Protein AF-A0A1I6M319-F1 (afdb_monomer)

pLDDT: mean 83.86, std 6.18, range [51.81, 92.12]

Mean predicted aligned error: 5.92 Å

Nearest PDB structures (foldseek):
  7q0m-assembly1_A  TM=3.347E-01  e=3.647E+00  Yersinia enterocolitica subsp. palearctica YE-P4
  5xsj-assembly1_L  TM=3.350E-01  e=7.608E+00  Clostridium beijerinckii NCIMB 8052

Structure (mmCIF, N/CA/C/O backbone):
data_AF-A0A1I6M319-F1
#
_entry.id   AF-A0A1I6M319-F1
#
loop_
_atom_site.group_PDB
_atom_site.id
_atom_site.type_symbol
_atom_site.label_atom_id
_atom_site.label_alt_id
_atom_site.label_comp_id
_atom_site.label_asym_id
_atom_site.label_entity_id
_atom_site.label_seq_id
_atom_site.pdbx_PDB_ins_code
_atom_site.Cartn_x
_atom_site.Cartn_y
_atom_site.Cartn_z
_atom_site.occupancy
_atom_site.B_iso_or_equiv
_atom_site.auth_seq_id
_atom_site.auth_comp_id
_atom_site.auth_asym_id
_atom_site.auth_atom_id
_atom_site.pdbx_PDB_model_num
ATOM 1 N N . MET A 1 1 ? -21.271 5.449 6.665 1.00 66.56 1 MET A N 1
ATOM 2 C CA . MET A 1 1 ? -19.871 5.838 6.969 1.00 66.56 1 MET A CA 1
ATOM 3 C C . MET A 1 1 ? -19.546 7.188 6.340 1.00 66.56 1 MET A C 1
ATOM 5 O O . MET A 1 1 ? -20.094 7.492 5.290 1.00 66.56 1 MET A O 1
ATOM 9 N N . ARG A 1 2 ? -18.676 8.004 6.956 1.00 86.25 2 ARG A N 1
ATOM 10 C CA . ARG A 1 2 ? -18.239 9.297 6.384 1.00 86.25 2 ARG A CA 1
ATOM 11 C C . ARG A 1 2 ? -17.354 9.077 5.147 1.00 86.25 2 ARG A C 1
ATOM 13 O O . ARG A 1 2 ? -16.531 8.165 5.165 1.00 86.25 2 ARG A O 1
ATOM 20 N N . LEU A 1 3 ? -17.446 9.959 4.143 1.00 87.94 3 LEU A N 1
ATOM 21 C CA . LEU A 1 3 ? -16.664 9.892 2.892 1.00 87.94 3 LEU A CA 1
ATOM 22 C C . LEU A 1 3 ? -15.155 9.726 3.137 1.00 87.94 3 LEU A C 1
ATOM 24 O O . LEU A 1 3 ? -14.503 8.906 2.502 1.00 87.94 3 LEU A O 1
ATOM 28 N N . ARG A 1 4 ? -14.615 10.440 4.129 1.00 85.75 4 ARG A N 1
ATOM 29 C CA . ARG A 1 4 ? -13.211 10.318 4.547 1.00 85.75 4 ARG A CA 1
ATOM 30 C C . ARG A 1 4 ? -12.828 8.893 4.956 1.00 85.75 4 ARG A C 1
ATOM 32 O O . ARG A 1 4 ? -11.749 8.437 4.609 1.00 85.75 4 ARG A O 1
ATOM 39 N N . ASN A 1 5 ? -13.687 8.195 5.696 1.00 86.75 5 ASN A N 1
ATOM 40 C CA . ASN A 1 5 ? -13.391 6.838 6.160 1.00 86.75 5 ASN A CA 1
ATOM 41 C C . ASN A 1 5 ? -13.402 5.858 4.984 1.00 86.75 5 ASN A C 1
ATOM 43 O O . ASN A 1 5 ? -12.530 5.004 4.902 1.00 86.75 5 ASN A O 1
ATOM 47 N N . VAL A 1 6 ? -14.334 6.037 4.044 1.00 87.56 6 VAL A N 1
ATOM 48 C CA . VAL A 1 6 ? -14.368 5.258 2.798 1.00 87.56 6 VAL A CA 1
ATOM 49 C C . VAL A 1 6 ? -13.085 5.479 1.995 1.00 87.56 6 VAL A C 1
ATOM 51 O O . VAL A 1 6 ? -12.453 4.512 1.585 1.00 87.56 6 VAL A O 1
ATOM 54 N N . ALA A 1 7 ? -12.647 6.733 1.846 1.00 86.38 7 ALA A N 1
ATOM 55 C CA . ALA A 1 7 ? -11.402 7.056 1.153 1.00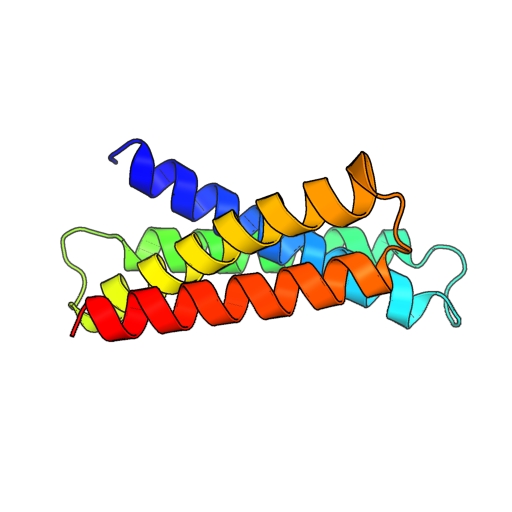 86.38 7 ALA A CA 1
ATOM 56 C C . ALA A 1 7 ? -10.175 6.401 1.812 1.00 86.38 7 ALA A C 1
ATOM 58 O O . ALA A 1 7 ? -9.326 5.866 1.109 1.00 86.38 7 ALA A O 1
ATOM 59 N N . LEU A 1 8 ? -10.097 6.382 3.148 1.00 85.12 8 LEU A N 1
ATOM 60 C CA . LEU A 1 8 ? -9.005 5.724 3.878 1.00 85.12 8 LEU A CA 1
ATOM 61 C C . LEU A 1 8 ? -9.008 4.200 3.688 1.00 85.12 8 LEU A C 1
ATOM 63 O O . LEU A 1 8 ? -7.951 3.607 3.476 1.00 85.12 8 LEU A O 1
ATOM 67 N N . VAL A 1 9 ? -10.185 3.569 3.735 1.00 89.06 9 VAL A N 1
ATOM 68 C CA . VAL A 1 9 ? -10.338 2.126 3.487 1.00 89.06 9 VAL A CA 1
ATOM 69 C C . VAL A 1 9 ? -9.867 1.779 2.076 1.00 89.06 9 VAL A C 1
ATOM 71 O O . VAL A 1 9 ? -9.014 0.914 1.911 1.00 89.06 9 VAL A O 1
ATOM 74 N N . VAL A 1 10 ? -10.348 2.503 1.065 1.00 89.19 10 VAL A N 1
ATOM 75 C CA . VAL A 1 10 ? -9.979 2.247 -0.335 1.00 89.19 10 VAL A CA 1
ATOM 76 C C . VAL A 1 10 ? -8.496 2.525 -0.583 1.00 89.19 10 VAL A C 1
ATOM 78 O O . VAL A 1 10 ? -7.819 1.708 -1.201 1.00 89.19 10 VAL A O 1
ATOM 81 N N . ALA A 1 11 ? -7.965 3.643 -0.080 1.00 87.12 11 ALA A N 1
ATOM 82 C CA . ALA A 1 11 ? -6.566 4.012 -0.287 1.00 87.12 11 ALA A CA 1
ATOM 83 C C . ALA A 1 11 ? -5.599 3.015 0.365 1.00 87.12 11 ALA A C 1
ATOM 85 O O . ALA A 1 11 ? -4.607 2.633 -0.249 1.00 87.12 11 AL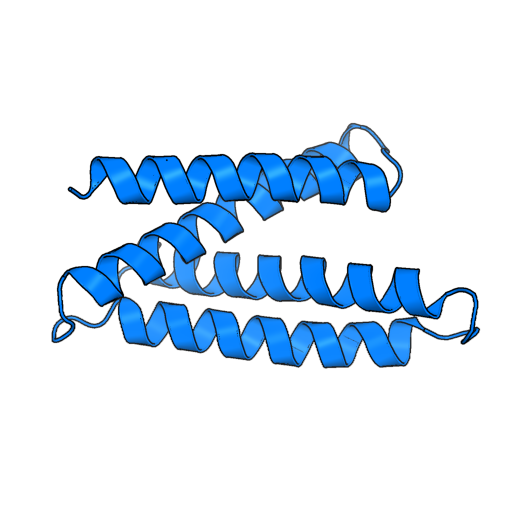A A O 1
ATOM 86 N N . SER A 1 12 ? -5.891 2.562 1.588 1.00 87.31 12 SER A N 1
ATOM 87 C CA . SER A 1 12 ? -5.073 1.549 2.270 1.00 87.31 12 SER A CA 1
ATOM 88 C C . SER A 1 12 ? -5.083 0.206 1.542 1.00 87.31 12 SER A C 1
ATOM 90 O O . SER A 1 12 ? -4.021 -0.379 1.331 1.00 87.31 12 SER A O 1
ATOM 92 N N . GLY A 1 13 ? -6.252 -0.248 1.087 1.00 89.06 13 GLY A N 1
ATOM 93 C CA . GLY A 1 13 ? -6.370 -1.463 0.289 1.00 89.06 13 GLY A CA 1
ATOM 94 C C . GLY A 1 13 ? -5.635 -1.390 -1.038 1.00 89.06 13 GLY A C 1
ATOM 95 O O . GLY A 1 13 ? -4.880 -2.296 -1.379 1.00 89.06 13 GLY A O 1
ATOM 96 N N . LEU A 1 14 ? -5.819 -0.299 -1.781 1.00 89.12 14 LEU A N 1
ATOM 97 C CA . LEU A 1 14 ? -5.175 -0.126 -3.078 1.00 89.12 14 LEU A CA 1
ATOM 98 C C . LEU A 1 14 ? -3.651 -0.006 -2.937 1.00 89.12 14 LEU A C 1
ATOM 100 O O . LEU A 1 14 ? -2.915 -0.590 -3.729 1.00 89.12 14 LEU A O 1
ATOM 104 N N . ALA A 1 15 ? -3.168 0.683 -1.902 1.00 87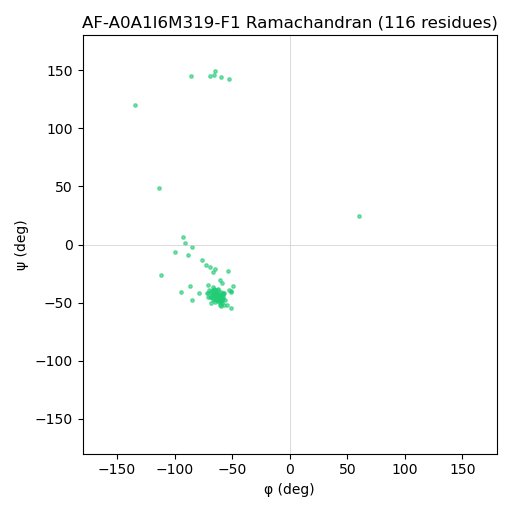.19 15 ALA A N 1
ATOM 105 C CA . ALA A 1 15 ? -1.743 0.733 -1.597 1.00 87.19 15 ALA A CA 1
ATOM 106 C C . ALA A 1 15 ? -1.172 -0.657 -1.301 1.00 87.19 15 ALA A C 1
ATOM 108 O O . ALA A 1 15 ? -0.141 -1.018 -1.859 1.00 87.19 15 ALA A O 1
ATOM 109 N N . ALA A 1 16 ? -1.856 -1.457 -0.479 1.00 88.50 16 ALA A N 1
ATOM 110 C CA . ALA A 1 16 ? -1.438 -2.823 -0.182 1.00 88.50 16 ALA A CA 1
ATOM 111 C C . ALA A 1 16 ? -1.474 -3.726 -1.425 1.00 88.50 16 ALA A C 1
ATOM 113 O O . ALA A 1 16 ? -0.536 -4.490 -1.644 1.00 88.50 16 ALA A O 1
ATOM 114 N N . PHE A 1 17 ? -2.503 -3.589 -2.268 1.00 91.69 17 PHE A N 1
ATOM 115 C CA . PHE A 1 17 ? -2.599 -4.290 -3.548 1.00 91.69 17 PHE A CA 1
ATOM 116 C C . PHE A 1 17 ? -1.395 -4.003 -4.441 1.00 91.69 17 PHE A C 1
ATOM 118 O O . PHE A 1 17 ? -0.740 -4.937 -4.901 1.00 91.69 17 PHE A O 1
ATOM 125 N N . LEU A 1 18 ? -1.074 -2.725 -4.655 1.00 89.06 18 LEU A N 1
ATOM 126 C CA . LEU A 1 18 ? 0.037 -2.335 -5.518 1.00 89.06 18 LEU A CA 1
ATOM 127 C C . LEU A 1 18 ? 1.384 -2.717 -4.910 1.00 89.06 18 LEU A C 1
ATOM 129 O O . LEU A 1 18 ? 2.223 -3.279 -5.606 1.00 89.06 18 LEU A O 1
ATOM 133 N N . ALA A 1 19 ? 1.586 -2.460 -3.618 1.00 85.12 19 ALA A N 1
ATOM 134 C CA . ALA A 1 19 ? 2.840 -2.776 -2.949 1.00 85.12 19 ALA A CA 1
ATOM 135 C C . ALA A 1 19 ? 3.141 -4.279 -3.007 1.00 85.12 19 ALA A C 1
ATOM 137 O O . ALA A 1 19 ? 4.210 -4.675 -3.468 1.00 85.12 19 ALA A O 1
ATOM 138 N N . VAL A 1 20 ? 2.187 -5.118 -2.593 1.00 89.00 20 VAL A N 1
ATOM 139 C CA . VAL A 1 20 ? 2.369 -6.575 -2.569 1.00 89.00 20 VAL A CA 1
ATOM 140 C C . VAL A 1 20 ? 2.382 -7.145 -3.979 1.00 89.00 20 VAL A C 1
ATOM 142 O O . VAL A 1 20 ? 3.259 -7.942 -4.298 1.00 89.00 20 VAL A O 1
ATOM 145 N N . GLY A 1 21 ? 1.457 -6.727 -4.844 1.00 88.62 21 GLY A N 1
ATOM 146 C CA . GLY A 1 21 ? 1.364 -7.269 -6.194 1.00 88.62 21 GLY A CA 1
ATOM 147 C C . GLY A 1 21 ? 2.611 -6.991 -7.025 1.00 88.62 21 GLY A C 1
ATOM 148 O O . GLY A 1 21 ? 3.130 -7.902 -7.672 1.00 88.62 21 GLY A O 1
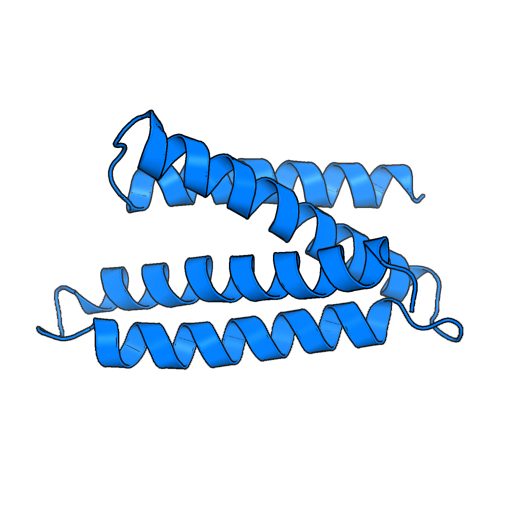ATOM 149 N N . VAL A 1 22 ? 3.152 -5.771 -6.951 1.00 88.50 22 VAL A N 1
ATOM 150 C CA . VAL A 1 22 ? 4.407 -5.432 -7.631 1.00 88.50 22 VAL A CA 1
ATOM 151 C C . VAL A 1 22 ? 5.591 -6.138 -6.981 1.00 88.50 22 VAL A C 1
ATOM 153 O O . VAL A 1 22 ? 6.388 -6.730 -7.701 1.00 88.50 22 VAL A O 1
ATOM 156 N N . ALA A 1 23 ? 5.697 -6.147 -5.648 1.00 86.31 23 ALA A N 1
ATOM 157 C CA . ALA A 1 23 ? 6.803 -6.819 -4.964 1.00 86.31 23 ALA A CA 1
ATOM 158 C C . ALA A 1 23 ? 6.873 -8.313 -5.312 1.00 86.31 23 ALA A C 1
ATOM 160 O O . ALA A 1 23 ? 7.942 -8.820 -5.636 1.00 86.31 23 ALA A O 1
ATOM 161 N N . VAL A 1 24 ? 5.732 -9.007 -5.305 1.00 86.38 24 VAL A N 1
ATOM 162 C CA . VAL A 1 24 ? 5.637 -10.420 -5.693 1.00 86.38 24 VAL A CA 1
ATOM 163 C C . VAL A 1 24 ? 5.969 -10.594 -7.178 1.00 86.38 24 VAL A C 1
ATOM 165 O O . VAL A 1 24 ? 6.746 -11.476 -7.528 1.00 86.38 24 VAL A O 1
ATOM 168 N N . THR A 1 25 ? 5.449 -9.734 -8.059 1.00 89.69 25 THR A N 1
ATOM 169 C CA . THR A 1 25 ? 5.746 -9.806 -9.502 1.00 89.69 25 THR A CA 1
ATOM 170 C C . THR A 1 25 ? 7.241 -9.658 -9.779 1.00 89.69 25 THR A C 1
ATOM 172 O O . THR A 1 25 ? 7.801 -10.458 -10.526 1.00 89.69 25 THR A O 1
ATOM 175 N N . GLU A 1 26 ? 7.894 -8.670 -9.169 1.00 87.25 26 GLU A N 1
ATOM 176 C CA . GLU A 1 26 ? 9.326 -8.407 -9.339 1.00 87.25 26 GLU A CA 1
ATOM 177 C C . GLU A 1 26 ? 10.186 -9.510 -8.712 1.00 87.25 26 GLU A C 1
ATOM 179 O O . GLU A 1 26 ? 11.157 -9.953 -9.321 1.00 87.25 26 GLU A O 1
ATOM 184 N N . LEU A 1 27 ? 9.801 -10.021 -7.538 1.00 87.88 27 LEU A N 1
ATOM 185 C CA . LEU A 1 27 ? 10.538 -11.084 -6.855 1.00 87.88 27 LEU A CA 1
ATOM 186 C C . LEU A 1 27 ? 10.495 -12.411 -7.622 1.00 87.88 27 LEU A C 1
ATOM 188 O O . LEU A 1 27 ? 11.485 -13.138 -7.639 1.00 87.88 27 LEU A O 1
ATOM 192 N N . LEU A 1 28 ? 9.366 -12.723 -8.265 1.00 89.88 28 LEU A N 1
ATOM 193 C CA . LEU A 1 28 ? 9.221 -13.933 -9.076 1.00 89.88 28 LEU A CA 1
ATOM 194 C C . LEU A 1 28 ? 9.637 -13.744 -10.537 1.00 89.88 28 LEU A C 1
ATOM 196 O O . LEU A 1 28 ? 9.753 -14.736 -11.250 1.00 89.88 28 LEU A O 1
ATOM 200 N N . ARG A 1 29 ? 9.909 -12.515 -10.986 1.00 88.38 29 ARG A N 1
ATOM 201 C CA . ARG A 1 29 ? 10.357 -12.209 -12.353 1.00 88.38 29 ARG A CA 1
ATOM 202 C C . ARG A 1 29 ? 11.553 -13.051 -12.840 1.00 88.38 29 ARG A C 1
ATOM 204 O O . ARG A 1 29 ? 11.519 -13.460 -13.996 1.00 88.38 29 ARG A O 1
ATOM 211 N N . PRO A 1 30 ? 12.588 -13.357 -12.025 1.00 88.38 30 PRO A N 1
ATOM 212 C CA . PRO A 1 30 ? 13.692 -14.217 -12.462 1.00 88.38 30 PRO A CA 1
ATOM 213 C C . PRO A 1 30 ? 13.351 -15.718 -12.497 1.00 88.38 30 PRO A C 1
ATOM 215 O O . PRO A 1 30 ? 14.126 -16.492 -13.050 1.00 88.38 30 PRO A O 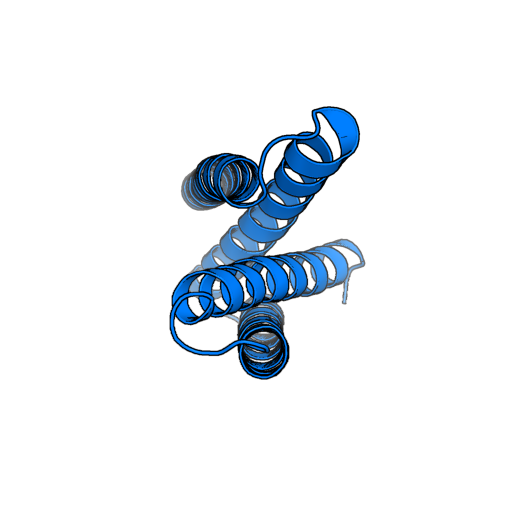1
ATOM 218 N N . SER A 1 31 ? 12.233 -16.147 -11.902 1.00 88.06 31 SER A N 1
ATOM 219 C CA . SER A 1 31 ? 11.859 -17.567 -11.777 1.00 88.06 31 SER A CA 1
ATOM 220 C C . SER A 1 31 ? 10.633 -17.958 -12.604 1.00 88.06 31 SER A C 1
ATOM 222 O O . SER A 1 31 ? 10.489 -19.125 -12.955 1.00 88.06 31 SER A O 1
ATOM 224 N N . ILE A 1 32 ? 9.740 -17.010 -12.899 1.00 86.62 32 ILE A N 1
ATOM 225 C CA . ILE A 1 32 ? 8.482 -17.232 -13.614 1.00 86.62 32 ILE A CA 1
ATOM 226 C C . ILE A 1 32 ? 8.325 -16.154 -14.685 1.00 86.62 32 ILE A C 1
ATOM 228 O O . ILE A 1 32 ? 8.205 -14.971 -14.374 1.00 86.62 32 ILE A O 1
ATOM 232 N N . GLU A 1 33 ? 8.238 -16.585 -15.942 1.00 81.56 33 GLU A N 1
ATOM 233 C CA . GLU A 1 33 ? 8.074 -15.711 -17.112 1.00 81.56 33 GLU A CA 1
ATOM 234 C C . GLU A 1 33 ? 6.802 -14.846 -17.029 1.00 81.56 33 GLU A C 1
ATOM 236 O O . GLU A 1 33 ? 6.798 -13.679 -17.413 1.00 81.56 33 GLU A O 1
ATOM 241 N N . PHE A 1 34 ? 5.744 -15.388 -16.416 1.00 88.75 34 PHE A N 1
ATOM 242 C CA . PHE A 1 34 ? 4.482 -14.694 -16.156 1.00 88.75 34 PHE A CA 1
ATOM 243 C C . PHE A 1 34 ? 4.224 -14.476 -14.659 1.00 88.75 34 PHE A C 1
ATOM 245 O O . PHE A 1 34 ? 3.137 -14.762 -14.149 1.00 88.75 34 PHE A O 1
ATOM 252 N N . SER A 1 35 ? 5.216 -13.956 -13.933 1.00 86.62 35 SER A N 1
ATOM 253 C CA . SER A 1 35 ? 5.111 -13.662 -12.494 1.00 86.62 35 SER A CA 1
ATOM 254 C C . SER A 1 35 ? 3.915 -12.768 -12.120 1.00 86.62 35 SER A C 1
ATOM 256 O O . SER A 1 35 ? 3.407 -12.846 -11.000 1.00 86.62 35 SER A O 1
ATOM 258 N N . LEU A 1 36 ? 3.397 -11.984 -13.069 1.00 88.75 36 LEU A N 1
ATOM 259 C CA . LEU A 1 36 ? 2.212 -11.139 -12.913 1.00 88.75 36 LEU A CA 1
ATOM 260 C C . LEU A 1 36 ? 0.933 -11.935 -12.576 1.00 88.75 36 LEU A C 1
ATOM 262 O O . LEU A 1 36 ? 0.090 -11.431 -11.833 1.00 88.75 36 LEU A O 1
ATOM 266 N N . PHE A 1 37 ? 0.803 -13.189 -13.034 1.00 90.56 37 PHE A N 1
ATOM 267 C CA . PHE A 1 37 ? -0.324 -14.058 -12.656 1.00 90.56 37 PHE A CA 1
ATOM 268 C C . PHE A 1 37 ? -0.286 -14.491 -11.190 1.00 90.56 37 PHE A C 1
ATOM 270 O O . PHE A 1 37 ? -1.317 -14.882 -10.655 1.00 90.56 37 PHE A O 1
ATOM 277 N N . VAL A 1 38 ? 0.872 -14.408 -10.533 1.00 89.56 38 VAL A N 1
ATOM 278 C CA . VAL A 1 38 ? 1.017 -14.673 -9.095 1.00 89.56 38 VAL A CA 1
ATOM 279 C C . VAL A 1 38 ? 0.924 -13.368 -8.306 1.00 89.56 38 VAL A C 1
ATOM 281 O O . VAL A 1 38 ? 0.257 -13.306 -7.273 1.00 89.56 38 VAL A O 1
ATOM 284 N N . GLY A 1 39 ? 1.538 -12.300 -8.823 1.00 88.31 39 GLY A N 1
ATOM 285 C CA . GLY A 1 39 ? 1.520 -10.982 -8.201 1.00 88.31 39 GLY A CA 1
ATOM 286 C C . GLY A 1 39 ? 0.124 -10.377 -8.096 1.00 88.31 39 GLY A C 1
ATOM 287 O O . GLY A 1 39 ? -0.245 -9.904 -7.023 1.00 88.31 39 GLY A O 1
ATOM 288 N N . LEU A 1 40 ? -0.689 -10.433 -9.155 1.00 88.31 40 LEU A N 1
ATOM 289 C CA . LEU A 1 40 ? -2.042 -9.867 -9.127 1.00 88.31 40 LEU A CA 1
ATOM 290 C C . LEU A 1 40 ? -2.934 -10.512 -8.045 1.00 88.31 40 LEU A C 1
ATOM 292 O O . LEU A 1 40 ? -3.451 -9.764 -7.212 1.00 88.31 40 LEU A O 1
ATOM 296 N N . PRO A 1 41 ? -3.092 -11.852 -7.967 1.00 85.88 41 PRO A N 1
ATOM 297 C CA . PRO A 1 41 ? -3.858 -12.478 -6.889 1.00 85.88 41 PRO A CA 1
ATOM 298 C C . PRO A 1 41 ? -3.309 -12.172 -5.494 1.00 85.88 41 PRO A C 1
ATOM 300 O O . PRO A 1 41 ? -4.088 -11.860 -4.593 1.00 85.88 41 PRO A O 1
ATOM 303 N N . ALA A 1 42 ? -1.983 -12.209 -5.308 1.00 90.56 42 ALA A N 1
ATOM 304 C CA . ALA A 1 42 ? -1.359 -11.894 -4.022 1.00 90.56 42 ALA A CA 1
ATOM 305 C C . ALA A 1 42 ? -1.656 -10.450 -3.585 1.00 90.56 42 ALA A C 1
ATOM 307 O O . ALA A 1 42 ? -2.028 -10.206 -2.435 1.00 90.56 42 ALA A O 1
ATOM 308 N N . GLY A 1 43 ? -1.569 -9.506 -4.525 1.00 88.69 43 GLY A N 1
ATOM 309 C CA . GLY A 1 43 ? -1.979 -8.124 -4.323 1.00 88.69 43 GLY A CA 1
ATOM 310 C C . GLY A 1 43 ? -3.450 -8.020 -3.923 1.00 88.69 43 GLY A C 1
ATOM 311 O O . GLY A 1 43 ? -3.768 -7.313 -2.970 1.00 88.69 43 GLY A O 1
ATOM 312 N N . VAL A 1 44 ? -4.366 -8.723 -4.605 1.00 90.75 44 VAL A N 1
ATOM 313 C CA . VAL A 1 44 ? -5.810 -8.654 -4.292 1.00 90.75 44 VAL A CA 1
ATOM 314 C C . VAL A 1 44 ? -6.069 -9.114 -2.864 1.00 90.75 44 VAL A C 1
ATOM 316 O O . VAL A 1 44 ? -6.743 -8.412 -2.110 1.00 90.75 44 VAL A O 1
ATOM 319 N N . VAL A 1 45 ? -5.494 -10.252 -2.467 1.00 90.31 45 VAL A N 1
ATOM 320 C CA . VAL A 1 45 ? -5.636 -10.780 -1.103 1.00 90.31 45 VAL A CA 1
ATOM 321 C C . VAL A 1 45 ? -5.124 -9.765 -0.080 1.00 90.31 45 VAL A C 1
ATOM 323 O O . VAL A 1 45 ? -5.838 -9.441 0.868 1.00 90.31 45 VAL A O 1
ATOM 326 N N . ALA A 1 46 ? -3.936 -9.197 -0.298 1.00 89.94 46 ALA A N 1
ATOM 327 C CA . ALA A 1 46 ? -3.384 -8.172 0.583 1.00 89.94 46 ALA A CA 1
ATOM 328 C C . ALA A 1 46 ? -4.277 -6.923 0.665 1.00 89.94 46 ALA A C 1
ATOM 330 O O . ALA A 1 46 ? -4.573 -6.441 1.759 1.00 89.94 46 ALA A O 1
ATOM 331 N N . GLY A 1 47 ? -4.753 -6.421 -0.476 1.00 89.25 47 GLY A N 1
ATOM 332 C CA . GLY A 1 47 ? -5.611 -5.242 -0.542 1.00 89.25 47 GLY A CA 1
ATOM 333 C C . GLY A 1 47 ? -6.949 -5.432 0.168 1.00 89.25 47 GLY A C 1
ATOM 334 O O . GLY A 1 47 ? -7.392 -4.540 0.896 1.00 89.25 47 GLY A O 1
ATOM 335 N N . VAL A 1 48 ? -7.570 -6.606 0.024 1.00 92.12 48 VAL A N 1
ATOM 336 C CA . VAL A 1 48 ? -8.820 -6.953 0.717 1.00 92.12 48 VAL A CA 1
ATOM 337 C C . VAL A 1 48 ? -8.596 -7.047 2.224 1.00 92.12 48 VAL A C 1
ATOM 339 O O . VAL A 1 48 ? -9.355 -6.445 2.983 1.00 92.12 48 VAL A O 1
ATOM 342 N N . LEU A 1 49 ? -7.543 -7.742 2.667 1.00 91.31 49 LEU A N 1
ATOM 343 C CA . LEU A 1 49 ? -7.233 -7.894 4.092 1.00 91.31 49 LEU A CA 1
ATOM 344 C C . LEU A 1 49 ? -6.963 -6.544 4.765 1.00 91.31 49 LEU A C 1
ATOM 346 O O . LEU A 1 49 ? -7.495 -6.274 5.842 1.00 91.31 49 LEU A O 1
ATOM 350 N N . VAL A 1 50 ? -6.188 -5.672 4.116 1.00 91.69 50 VAL A N 1
ATOM 351 C CA . VAL A 1 50 ? -5.893 -4.333 4.643 1.00 91.69 50 VAL A CA 1
ATOM 352 C C . VAL A 1 50 ? -7.147 -3.460 4.660 1.00 91.69 50 VAL A C 1
ATOM 354 O O . VAL A 1 50 ? -7.441 -2.854 5.690 1.00 91.69 50 VAL A O 1
ATOM 357 N N . SER A 1 51 ? -7.938 -3.454 3.581 1.00 87.50 51 SER A N 1
ATOM 358 C CA . SER A 1 51 ? -9.218 -2.727 3.531 1.00 87.50 51 SER A CA 1
ATOM 359 C C . SER A 1 51 ? -10.158 -3.159 4.653 1.00 87.50 51 SER A C 1
ATOM 361 O O . SER A 1 51 ? -10.712 -2.317 5.359 1.00 87.50 51 SER A O 1
ATOM 363 N N . ALA A 1 52 ? -10.319 -4.471 4.843 1.00 87.88 52 ALA A N 1
ATOM 364 C CA . ALA A 1 52 ? -11.162 -5.033 5.887 1.00 87.88 52 ALA A CA 1
ATOM 365 C C . ALA A 1 52 ? -10.654 -4.638 7.280 1.00 87.88 52 ALA A C 1
ATOM 367 O O . ALA A 1 52 ? -11.438 -4.183 8.111 1.00 87.88 52 ALA A O 1
ATOM 368 N N . GLY A 1 53 ? -9.343 -4.724 7.519 1.00 87.38 53 GLY A N 1
ATOM 369 C CA . GLY A 1 53 ? -8.730 -4.295 8.775 1.00 87.38 53 GLY A CA 1
ATOM 370 C C . GLY A 1 53 ? -8.981 -2.817 9.088 1.00 87.38 53 GLY A C 1
ATOM 371 O O . GLY A 1 53 ? -9.371 -2.480 10.206 1.00 87.38 53 GLY A O 1
ATOM 372 N N . VAL A 1 54 ? -8.825 -1.932 8.097 1.00 89.44 54 VAL A N 1
ATOM 373 C CA . VAL A 1 54 ? -9.079 -0.491 8.258 1.00 89.44 54 VAL A CA 1
ATOM 374 C C . VAL A 1 54 ? -10.564 -0.199 8.454 1.00 89.44 54 VAL A C 1
ATOM 376 O O . VAL A 1 54 ? -10.916 0.594 9.325 1.00 89.44 54 VAL A O 1
ATOM 379 N N . TYR A 1 55 ? -11.443 -0.859 7.698 1.00 88.88 55 TYR A N 1
ATOM 380 C CA . TYR A 1 55 ? -12.892 -0.721 7.841 1.00 88.88 55 TYR A CA 1
ATOM 381 C C . TYR A 1 55 ? -13.341 -1.095 9.255 1.00 88.88 55 TYR A C 1
ATOM 383 O O . TYR A 1 55 ? -14.020 -0.313 9.921 1.00 88.88 55 TYR A O 1
ATOM 391 N N . LEU A 1 56 ? -12.902 -2.264 9.730 1.00 88.19 56 LEU A N 1
ATOM 392 C CA . LEU A 1 56 ? -13.227 -2.760 11.062 1.00 88.19 56 LEU A CA 1
ATOM 393 C C . LEU A 1 56 ? -12.637 -1.868 12.152 1.00 88.19 56 LEU A C 1
ATOM 395 O O . LEU A 1 56 ? -13.307 -1.606 13.144 1.00 88.19 56 LEU A O 1
ATOM 399 N N . GLY A 1 57 ? -11.414 -1.366 11.976 1.00 86.75 57 GLY A N 1
ATOM 400 C CA . GLY A 1 57 ? -10.773 -0.489 12.954 1.00 86.75 57 GLY A CA 1
ATOM 401 C C . GLY A 1 57 ? -11.352 0.930 13.017 1.00 86.75 57 GLY A C 1
ATOM 402 O O . GLY A 1 57 ? -11.132 1.615 14.008 1.00 86.75 57 GLY A O 1
ATOM 403 N N . LEU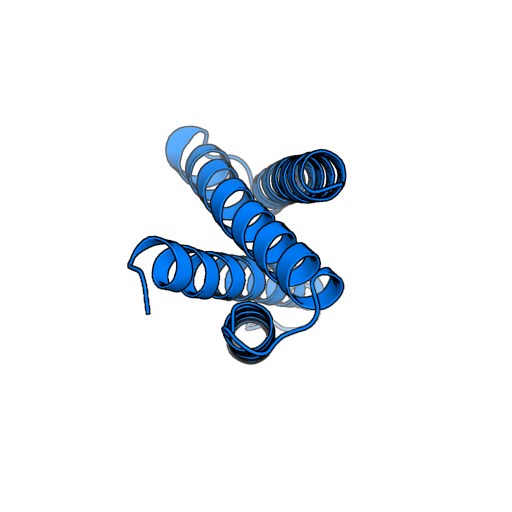 A 1 58 ? -12.102 1.381 12.005 1.00 86.06 58 LEU A N 1
ATOM 404 C CA . LEU A 1 58 ? -12.767 2.692 11.992 1.00 86.06 58 LEU A CA 1
ATOM 405 C C . LEU A 1 58 ? -14.199 2.681 12.563 1.00 86.06 58 LEU A C 1
ATOM 407 O O . LEU A 1 58 ? -14.841 3.733 12.547 1.00 86.06 58 LEU A O 1
ATOM 411 N N . GLY A 1 59 ? -14.709 1.538 13.033 1.00 83.12 59 GLY A N 1
ATOM 412 C CA . GLY A 1 59 ? -16.065 1.412 13.583 1.00 83.12 59 GLY A CA 1
ATOM 413 C C . GLY A 1 59 ? -16.289 2.208 14.877 1.00 83.12 59 GLY A C 1
ATOM 414 O O . GLY A 1 59 ? -15.364 2.383 15.672 1.00 83.12 59 GLY A O 1
ATOM 415 N N . ASP A 1 60 ? -17.524 2.668 15.103 1.00 69.94 60 ASP A N 1
ATOM 416 C CA . ASP A 1 60 ? -17.873 3.587 16.203 1.00 69.94 60 ASP A CA 1
ATOM 417 C C . ASP A 1 60 ? -17.731 2.963 17.611 1.00 69.94 60 ASP A C 1
ATOM 419 O O . ASP A 1 60 ? -17.470 3.683 18.571 1.00 69.94 60 ASP A O 1
ATOM 423 N N . GLU A 1 61 ? -17.802 1.634 17.735 1.00 74.56 61 GLU A N 1
ATOM 424 C CA . GLU A 1 61 ? -17.674 0.884 19.004 1.00 74.56 61 GLU A CA 1
ATOM 425 C C . GLU A 1 61 ? -16.234 0.421 19.306 1.00 74.56 61 GLU A C 1
ATOM 427 O O . GLU A 1 61 ? -15.983 -0.338 20.243 1.00 74.56 61 GLU A O 1
ATOM 432 N N . THR A 1 62 ? -15.253 0.831 18.498 1.00 72.31 62 THR A N 1
ATOM 433 C CA . THR A 1 62 ? -13.883 0.312 18.601 1.00 72.31 62 THR A CA 1
ATOM 434 C C . THR A 1 62 ? -13.024 1.061 19.618 1.00 72.31 62 THR A C 1
ATOM 436 O O . THR A 1 62 ? -13.112 2.279 19.775 1.00 72.31 62 THR A O 1
ATOM 439 N N . SER A 1 63 ? -12.130 0.331 20.296 1.00 80.94 63 SER A N 1
ATOM 440 C CA . SER A 1 63 ? -11.165 0.927 21.224 1.00 80.94 63 SER A CA 1
ATOM 441 C C . SER A 1 63 ? -10.263 1.946 20.517 1.00 80.94 63 SER A C 1
ATOM 443 O O . SER A 1 63 ? -9.848 1.745 19.370 1.00 80.94 63 SER A O 1
ATOM 445 N N . THR A 1 64 ? -9.899 3.026 21.219 1.00 81.75 64 THR A N 1
ATOM 446 C CA . THR A 1 64 ? -9.078 4.130 20.687 1.00 81.75 64 THR A CA 1
ATOM 447 C C . THR A 1 64 ? -7.813 3.633 19.977 1.00 81.75 64 THR A C 1
ATOM 449 O O . THR A 1 64 ? -7.440 4.176 18.941 1.00 81.75 64 THR A O 1
ATOM 452 N N . GLY A 1 65 ? -7.194 2.551 20.466 1.00 80.06 65 GLY A N 1
ATOM 453 C CA . GLY A 1 65 ? -6.029 1.921 19.838 1.00 80.06 65 GLY A CA 1
ATOM 454 C C . GLY A 1 65 ? -6.293 1.357 18.434 1.00 80.06 65 GLY A C 1
ATOM 455 O O . GLY A 1 65 ? -5.518 1.629 17.520 1.00 80.06 65 GLY A O 1
ATOM 456 N N . ARG A 1 66 ? -7.402 0.632 18.216 1.00 82.31 66 ARG A N 1
ATOM 457 C CA . ARG A 1 66 ? -7.750 0.091 16.883 1.00 82.31 66 ARG A CA 1
ATOM 458 C C . ARG A 1 66 ? -8.030 1.203 15.879 1.00 82.31 66 ARG A C 1
ATOM 460 O O . ARG A 1 66 ? -7.565 1.138 14.741 1.00 82.31 66 ARG A O 1
ATOM 467 N N . ARG A 1 67 ? -8.704 2.261 16.331 1.00 82.94 67 ARG A N 1
ATOM 468 C CA . ARG A 1 67 ? -8.972 3.444 15.512 1.00 82.94 67 ARG A CA 1
ATOM 469 C C . ARG A 1 67 ? -7.695 4.160 15.082 1.00 82.94 67 ARG A C 1
ATOM 471 O O . ARG A 1 67 ? -7.612 4.599 13.938 1.00 82.94 67 ARG A O 1
ATOM 478 N N . ARG A 1 68 ? -6.681 4.239 15.953 1.00 81.75 68 ARG A N 1
ATOM 479 C CA . ARG A 1 68 ? -5.362 4.799 15.602 1.00 81.75 68 ARG A CA 1
ATOM 480 C C . ARG A 1 68 ? -4.676 3.997 14.503 1.00 81.75 68 ARG A C 1
ATOM 482 O O . ARG A 1 68 ? -4.255 4.585 13.512 1.00 81.75 68 ARG A O 1
ATOM 489 N N . VAL A 1 69 ? -4.622 2.672 14.643 1.00 81.31 69 VAL A N 1
ATOM 490 C CA . VAL A 1 69 ? -4.002 1.788 13.640 1.00 81.31 69 VAL A CA 1
ATOM 491 C C . VAL A 1 69 ? -4.702 1.922 12.287 1.00 81.31 69 VAL A C 1
ATOM 493 O O . VAL A 1 69 ? -4.040 2.041 11.259 1.00 81.31 69 VAL A O 1
ATOM 496 N N . ALA A 1 70 ? -6.034 1.984 12.277 1.00 84.25 70 ALA A N 1
ATOM 497 C CA . ALA A 1 70 ? -6.796 2.143 11.044 1.00 84.25 70 ALA A CA 1
ATOM 498 C C . ALA A 1 70 ? -6.558 3.502 10.363 1.00 84.25 70 ALA A C 1
ATOM 500 O O . ALA A 1 70 ? -6.417 3.570 9.142 1.00 84.25 70 ALA A O 1
ATOM 501 N N . LEU A 1 71 ? -6.457 4.587 11.139 1.00 84.88 71 LEU A N 1
ATOM 502 C CA . LEU A 1 71 ? -6.099 5.905 10.606 1.00 84.88 71 LEU A CA 1
ATOM 503 C C . LEU A 1 71 ? -4.672 5.926 10.045 1.00 84.88 71 LEU A C 1
ATOM 505 O O . LEU A 1 71 ? -4.465 6.475 8.965 1.00 84.88 71 LEU A O 1
ATOM 509 N N . ALA A 1 72 ? -3.715 5.305 10.737 1.00 79.12 72 ALA A N 1
ATOM 510 C CA . ALA A 1 72 ? -2.329 5.211 10.289 1.00 79.12 72 ALA A CA 1
ATOM 511 C C . ALA A 1 72 ? -2.2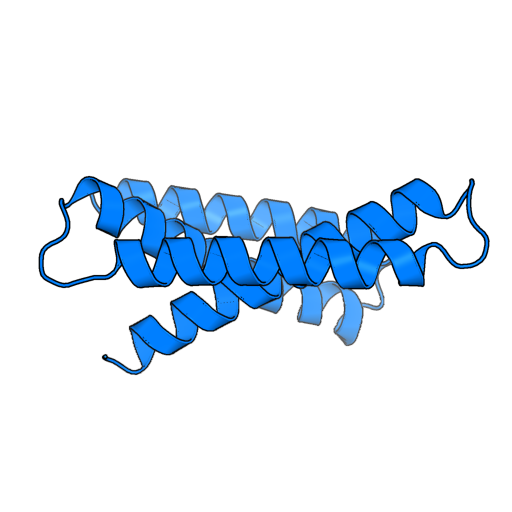06 4.415 8.981 1.00 79.12 72 ALA A C 1
ATOM 513 O O . ALA A 1 72 ? -1.542 4.864 8.050 1.00 79.12 72 ALA A O 1
ATOM 514 N N . ALA A 1 73 ? -2.904 3.281 8.870 1.00 79.19 73 ALA A N 1
ATOM 515 C CA . ALA A 1 73 ? -2.950 2.475 7.651 1.00 79.19 73 ALA A CA 1
ATOM 516 C C . ALA A 1 73 ? -3.632 3.211 6.482 1.00 79.19 73 ALA A C 1
ATOM 518 O O . ALA A 1 73 ? -3.167 3.151 5.344 1.00 79.19 73 ALA A O 1
ATOM 519 N N . GLY A 1 74 ? -4.701 3.963 6.756 1.00 81.06 74 GLY A N 1
ATOM 520 C CA . GLY A 1 74 ? -5.336 4.831 5.765 1.00 81.06 74 GLY A CA 1
ATOM 521 C C . GLY A 1 74 ? -4.416 5.955 5.275 1.00 81.06 74 GLY A C 1
ATOM 522 O O . GLY A 1 74 ? -4.330 6.204 4.073 1.00 81.06 74 GLY A O 1
ATOM 523 N N . ALA A 1 75 ? -3.701 6.614 6.192 1.00 82.19 75 ALA A N 1
ATOM 524 C CA . ALA A 1 75 ? -2.741 7.668 5.867 1.00 82.19 75 ALA A CA 1
ATOM 525 C C . ALA A 1 75 ? -1.541 7.128 5.079 1.00 82.19 75 ALA A C 1
ATOM 527 O O . ALA A 1 75 ? -1.155 7.732 4.078 1.00 82.19 75 ALA A O 1
ATOM 528 N N . PHE A 1 76 ? -1.012 5.967 5.486 1.00 84.56 76 PHE A N 1
ATOM 529 C CA . PHE A 1 76 ? -0.014 5.216 4.727 1.00 84.56 76 PHE A CA 1
ATOM 530 C C . PHE A 1 76 ? -0.482 5.030 3.290 1.00 84.56 76 PHE A C 1
ATOM 532 O O . PHE A 1 76 ? 0.215 5.436 2.367 1.00 84.56 76 PHE A O 1
ATOM 539 N N . GLY A 1 77 ? -1.684 4.474 3.108 1.00 76.56 77 GLY A N 1
ATOM 540 C CA . GLY A 1 77 ? -2.193 4.161 1.783 1.00 76.56 77 GLY A CA 1
ATOM 541 C C . GLY A 1 77 ? -2.358 5.391 0.902 1.00 76.56 77 GLY A C 1
ATOM 542 O O . GLY A 1 77 ? -1.906 5.403 -0.239 1.00 76.56 77 GLY A O 1
ATOM 543 N N . GLY A 1 78 ? -2.941 6.461 1.447 1.00 79.50 78 GLY A N 1
ATOM 544 C CA . GLY A 1 78 ? -3.112 7.714 0.715 1.00 79.50 78 GLY A CA 1
ATOM 545 C C . GLY A 1 78 ? -1.785 8.324 0.257 1.00 79.50 78 GLY A C 1
ATOM 546 O O . GLY A 1 78 ? -1.646 8.688 -0.910 1.00 79.50 78 GLY A O 1
ATOM 547 N N . VAL A 1 79 ? -0.796 8.406 1.152 1.00 83.44 79 VAL A N 1
ATOM 548 C CA . VAL A 1 79 ? 0.516 8.995 0.835 1.00 83.44 79 VAL A CA 1
ATOM 549 C C . VAL A 1 79 ? 1.330 8.096 -0.089 1.00 83.44 79 VAL A C 1
ATOM 551 O O . VAL A 1 79 ? 1.915 8.594 -1.048 1.00 83.44 79 VAL A O 1
ATOM 554 N N . PHE A 1 80 ? 1.323 6.783 0.151 1.00 83.50 80 PHE A N 1
ATOM 555 C CA . PHE A 1 80 ? 1.967 5.799 -0.714 1.00 83.50 80 PHE A CA 1
ATOM 556 C C . PHE A 1 80 ? 1.475 5.940 -2.155 1.00 83.50 80 PHE A C 1
ATOM 558 O O . PHE A 1 80 ? 2.282 6.100 -3.063 1.00 83.50 80 PHE A O 1
ATOM 565 N N . LEU A 1 81 ? 0.156 5.948 -2.371 1.00 79.88 81 LEU A N 1
ATOM 566 C CA . LEU A 1 81 ? -0.418 6.055 -3.712 1.00 79.88 81 LEU A CA 1
ATOM 567 C C . LEU A 1 81 ? -0.068 7.376 -4.388 1.00 79.88 81 LEU A C 1
ATOM 569 O O . LEU A 1 81 ? 0.305 7.377 -5.559 1.00 79.88 81 LEU A O 1
ATOM 573 N N . ALA A 1 82 ? -0.159 8.491 -3.660 1.00 82.56 82 ALA A N 1
ATOM 574 C CA . ALA A 1 82 ? 0.180 9.800 -4.202 1.00 82.56 82 ALA A CA 1
ATOM 575 C C . ALA A 1 82 ? 1.643 9.848 -4.668 1.00 82.56 82 ALA A C 1
ATOM 577 O O . ALA A 1 82 ? 1.919 10.237 -5.801 1.00 82.56 82 ALA A O 1
ATOM 578 N N . VAL A 1 83 ? 2.575 9.399 -3.824 1.00 82.88 83 VAL A N 1
ATOM 579 C CA . VAL A 1 83 ? 4.008 9.385 -4.149 1.00 82.88 83 VAL A CA 1
ATOM 580 C C . VAL A 1 83 ? 4.300 8.397 -5.272 1.00 82.88 83 VAL A C 1
ATOM 582 O O . VAL A 1 83 ? 5.054 8.735 -6.175 1.00 82.88 83 VAL A O 1
ATOM 585 N N . LEU A 1 84 ? 3.684 7.212 -5.262 1.00 76.00 84 LEU A N 1
ATOM 586 C CA . LEU A 1 84 ? 3.869 6.204 -6.303 1.00 76.00 84 LEU A CA 1
ATOM 587 C C . LEU A 1 84 ? 3.435 6.735 -7.672 1.00 76.00 84 LEU A C 1
ATOM 589 O O . LEU A 1 84 ? 4.196 6.637 -8.630 1.00 76.00 84 LEU A O 1
ATOM 593 N N . LEU A 1 85 ? 2.241 7.328 -7.759 1.00 81.38 85 LEU A N 1
ATOM 594 C CA . LEU A 1 85 ? 1.719 7.896 -9.005 1.00 81.38 85 LEU A CA 1
ATOM 595 C C . LEU A 1 85 ? 2.596 9.041 -9.512 1.00 81.38 85 LEU A C 1
ATOM 597 O O . LEU A 1 85 ? 2.849 9.136 -10.710 1.00 81.38 85 LEU A O 1
ATOM 601 N N . VAL A 1 86 ? 3.098 9.882 -8.609 1.00 82.44 86 VAL A N 1
ATOM 602 C CA . VAL A 1 86 ? 3.997 10.979 -8.969 1.00 82.44 86 VAL A CA 1
ATOM 603 C C . VAL A 1 86 ? 5.356 10.451 -9.438 1.00 82.44 86 VAL A C 1
ATOM 605 O O . VAL A 1 86 ? 5.816 10.807 -10.520 1.00 82.44 86 VAL A O 1
ATOM 608 N N . ALA A 1 87 ? 5.984 9.562 -8.673 1.00 77.00 87 ALA A N 1
ATOM 609 C CA . ALA A 1 87 ? 7.302 9.004 -8.963 1.00 77.00 87 ALA A CA 1
ATOM 610 C C . ALA A 1 87 ? 7.320 8.160 -10.247 1.00 77.00 87 ALA A C 1
ATOM 612 O O . ALA A 1 87 ? 8.192 8.342 -11.096 1.00 77.00 87 ALA A O 1
ATOM 613 N N . ALA A 1 88 ? 6.354 7.254 -10.406 1.00 74.50 88 ALA A N 1
ATOM 614 C CA . ALA A 1 88 ? 6.281 6.379 -11.571 1.00 74.50 88 ALA A CA 1
ATOM 615 C C . ALA A 1 88 ? 5.694 7.095 -12.796 1.00 74.50 88 ALA A C 1
ATOM 617 O O . ALA A 1 88 ? 6.189 6.925 -13.904 1.00 74.50 88 ALA A O 1
ATOM 618 N N . GLY A 1 89 ? 4.646 7.903 -12.606 1.00 77.38 89 GLY A N 1
ATOM 619 C CA . GLY A 1 89 ? 3.906 8.525 -13.704 1.00 77.38 89 GLY A CA 1
ATOM 620 C C . GLY A 1 89 ? 4.515 9.831 -14.209 1.00 77.38 89 GLY A C 1
ATOM 621 O O . GLY A 1 89 ? 4.661 9.997 -15.416 1.00 77.38 89 GLY A O 1
ATOM 622 N N . LEU A 1 90 ? 4.873 10.760 -13.312 1.00 76.62 90 LEU A N 1
ATOM 623 C CA . LEU A 1 90 ? 5.404 12.072 -13.716 1.00 76.62 90 LEU A CA 1
ATOM 624 C C . LEU A 1 90 ? 6.918 12.057 -13.930 1.00 76.62 90 LEU A C 1
ATOM 626 O O . LEU A 1 90 ? 7.409 12.749 -14.817 1.00 76.62 90 LEU A O 1
ATOM 630 N N . PHE A 1 91 ? 7.653 11.288 -13.126 1.00 78.06 91 PHE A N 1
ATOM 631 C CA . PHE A 1 91 ? 9.118 11.254 -13.191 1.00 78.06 91 PHE A CA 1
ATOM 632 C C . PHE A 1 91 ? 9.680 10.055 -13.966 1.00 78.06 91 PHE A C 1
ATOM 634 O O . PHE A 1 91 ? 10.889 9.998 -14.180 1.00 78.06 91 PHE A O 1
ATOM 641 N N . GLY A 1 92 ? 8.836 9.105 -14.392 1.00 75.75 92 GLY A N 1
ATOM 642 C CA . GLY A 1 92 ? 9.261 7.937 -15.172 1.00 75.75 92 GLY A CA 1
ATOM 643 C C . GLY A 1 92 ? 10.284 7.050 -14.454 1.00 75.75 92 GLY A C 1
ATOM 644 O O . GLY A 1 92 ? 11.081 6.374 -15.103 1.00 75.75 92 GLY A O 1
ATOM 645 N N . LEU A 1 93 ? 10.312 7.082 -13.117 1.00 80.88 93 LEU A N 1
ATOM 646 C CA . LEU A 1 93 ? 11.246 6.283 -12.332 1.00 80.88 93 LEU A CA 1
ATOM 647 C C . LEU A 1 93 ? 10.938 4.791 -12.495 1.00 80.88 93 LEU A C 1
ATOM 649 O O . LEU A 1 93 ? 9.779 4.390 -12.604 1.00 80.88 93 LEU A O 1
ATOM 653 N N . GLY A 1 94 ? 11.986 3.960 -12.468 1.00 81.56 94 GLY A N 1
ATOM 654 C CA . GLY A 1 94 ? 11.826 2.507 -12.457 1.00 81.56 94 GLY A CA 1
ATOM 655 C C . GLY A 1 94 ? 10.893 2.064 -11.326 1.00 81.56 94 GLY A C 1
ATOM 656 O O . GLY A 1 94 ? 10.925 2.615 -10.226 1.00 81.56 94 GLY A O 1
ATOM 657 N N . THR A 1 95 ? 10.060 1.056 -11.577 1.00 78.44 95 THR A N 1
ATOM 658 C CA . THR A 1 95 ? 8.986 0.653 -10.655 1.00 78.44 95 THR A CA 1
ATOM 659 C C . THR A 1 95 ? 9.490 0.409 -9.231 1.00 78.44 95 THR A C 1
ATOM 661 O O . THR A 1 95 ? 8.854 0.837 -8.272 1.00 78.44 95 THR A O 1
ATOM 664 N N . LEU A 1 96 ? 10.673 -0.200 -9.087 1.00 78.56 96 LEU A N 1
ATOM 665 C CA . LEU A 1 96 ? 11.314 -0.453 -7.794 1.00 78.56 96 LEU A CA 1
ATOM 666 C C . LEU A 1 96 ? 11.707 0.830 -7.048 1.00 78.56 96 LEU A C 1
ATOM 668 O O . LEU A 1 96 ? 11.492 0.921 -5.840 1.00 78.56 96 LEU A O 1
ATOM 672 N N . THR A 1 97 ? 12.260 1.830 -7.740 1.00 80.81 97 THR A N 1
ATOM 673 C CA . THR A 1 97 ? 12.653 3.091 -7.097 1.00 80.81 97 THR A CA 1
ATOM 674 C C . THR A 1 97 ? 11.422 3.897 -6.703 1.00 80.81 97 THR A C 1
ATOM 676 O O . THR A 1 97 ? 11.357 4.387 -5.576 1.00 80.81 97 THR A O 1
ATOM 679 N N . ALA A 1 98 ? 10.402 3.952 -7.563 1.00 80.06 98 ALA A N 1
ATOM 680 C CA . ALA A 1 98 ? 9.121 4.571 -7.234 1.00 80.06 98 ALA A CA 1
ATOM 681 C C . ALA A 1 98 ? 8.458 3.907 -6.012 1.00 80.06 98 ALA A C 1
ATOM 683 O O . ALA A 1 98 ? 7.989 4.607 -5.112 1.00 80.06 98 ALA A O 1
ATOM 684 N N . LEU A 1 99 ? 8.484 2.570 -5.933 1.00 82.62 99 LEU A N 1
ATOM 685 C CA . LEU A 1 99 ? 7.962 1.828 -4.783 1.00 82.62 99 LEU A CA 1
ATOM 686 C C . LEU A 1 99 ? 8.716 2.150 -3.495 1.00 82.62 99 LEU A C 1
ATOM 688 O O . LEU A 1 99 ? 8.088 2.321 -2.450 1.00 82.62 99 LEU A O 1
ATOM 692 N N . ALA A 1 100 ? 10.046 2.228 -3.555 1.00 83.62 100 ALA A N 1
ATOM 693 C CA . ALA A 1 100 ? 10.868 2.525 -2.390 1.00 83.62 100 ALA A CA 1
ATOM 694 C C . ALA A 1 100 ? 10.520 3.904 -1.810 1.00 83.62 100 ALA A C 1
ATOM 696 O O . ALA A 1 100 ? 10.229 4.013 -0.618 1.00 83.62 100 ALA A O 1
ATOM 697 N N . PHE A 1 101 ? 10.451 4.937 -2.657 1.00 84.62 101 PHE A N 1
ATOM 698 C CA . PHE A 1 101 ? 10.051 6.280 -2.2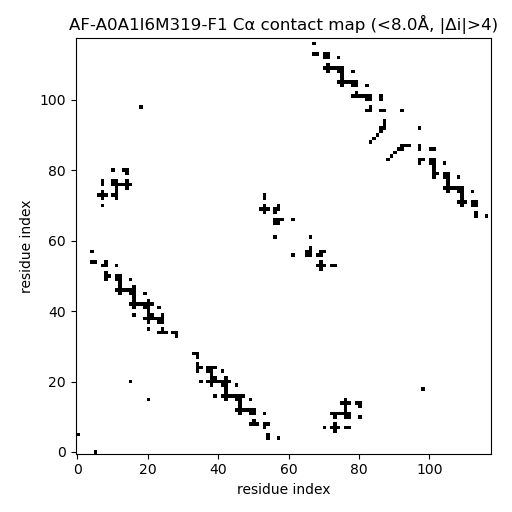29 1.00 84.62 101 PHE A CA 1
ATOM 699 C C . PHE A 1 101 ? 8.630 6.303 -1.668 1.00 84.62 101 PHE A C 1
ATOM 701 O O . PHE A 1 101 ? 8.415 6.812 -0.569 1.00 84.62 101 PHE A O 1
ATOM 708 N N . ALA A 1 102 ? 7.675 5.695 -2.374 1.00 82.75 102 ALA A N 1
ATOM 709 C CA . ALA A 1 102 ? 6.290 5.625 -1.927 1.00 82.75 102 ALA A CA 1
ATOM 710 C C . ALA A 1 102 ? 6.152 4.943 -0.563 1.00 82.75 102 ALA A C 1
ATOM 712 O O . ALA A 1 102 ? 5.429 5.429 0.308 1.00 82.75 102 ALA A O 1
ATOM 713 N N . THR A 1 103 ? 6.885 3.849 -0.351 1.00 82.75 103 THR A N 1
ATOM 714 C CA . THR A 1 103 ? 6.880 3.104 0.912 1.00 82.75 103 THR A CA 1
ATOM 715 C C . THR A 1 103 ? 7.451 3.947 2.044 1.00 82.75 103 THR A C 1
ATOM 717 O O . THR A 1 103 ? 6.807 4.083 3.082 1.00 82.75 103 THR A O 1
ATOM 720 N N . LEU A 1 104 ? 8.616 4.570 1.841 1.00 88.25 104 LEU A N 1
ATOM 721 C CA . LEU A 1 104 ? 9.252 5.417 2.853 1.00 88.25 104 LEU A CA 1
ATOM 722 C C . LEU A 1 104 ? 8.354 6.598 3.246 1.00 88.25 104 LEU A C 1
ATOM 724 O O . LEU A 1 104 ? 8.129 6.840 4.434 1.00 88.25 104 LEU A O 1
ATOM 728 N N . SER A 1 105 ? 7.789 7.302 2.263 1.00 86.50 105 SER A N 1
ATOM 729 C CA . SER A 1 105 ? 6.884 8.428 2.505 1.00 86.50 105 SER A CA 1
ATOM 730 C C . SER A 1 105 ? 5.584 7.992 3.186 1.00 86.50 105 SER A C 1
ATOM 732 O O . SER A 1 105 ? 5.126 8.649 4.123 1.00 86.50 105 SER A O 1
ATOM 734 N N . GLY A 1 106 ? 5.006 6.866 2.759 1.00 80.69 106 GLY A N 1
ATOM 735 C CA . GLY A 1 106 ? 3.812 6.291 3.370 1.00 80.69 106 GLY A CA 1
ATOM 736 C C . GLY A 1 106 ? 4.036 5.935 4.838 1.00 80.69 106 GLY A C 1
ATOM 737 O O . GLY A 1 106 ? 3.221 6.291 5.690 1.00 80.69 106 GLY A O 1
ATOM 738 N N . VAL A 1 107 ? 5.153 5.271 5.160 1.00 83.50 107 VAL A N 1
ATOM 739 C CA . VAL A 1 107 ? 5.504 4.909 6.544 1.00 83.50 107 VAL A CA 1
ATOM 740 C C . VAL A 1 107 ? 5.672 6.161 7.400 1.00 83.50 107 VAL A C 1
ATOM 742 O O . VAL A 1 107 ? 5.109 6.230 8.493 1.00 83.50 107 VAL A O 1
ATOM 745 N N . ALA A 1 108 ? 6.374 7.181 6.898 1.00 86.75 108 ALA A N 1
ATOM 746 C CA . ALA A 1 108 ? 6.548 8.441 7.618 1.00 86.75 108 ALA A CA 1
ATOM 747 C C . ALA A 1 108 ? 5.197 9.098 7.963 1.00 86.75 108 ALA A C 1
ATOM 749 O O . ALA A 1 108 ? 4.986 9.540 9.094 1.00 86.75 108 ALA A O 1
ATOM 750 N N . ALA A 1 109 ? 4.245 9.097 7.025 1.00 85.69 109 ALA A N 1
ATOM 751 C CA . ALA A 1 109 ? 2.899 9.618 7.254 1.00 85.69 109 ALA A CA 1
ATOM 752 C C . ALA A 1 109 ? 2.098 8.788 8.272 1.00 85.69 109 ALA A C 1
ATOM 754 O O . ALA A 1 109 ? 1.394 9.342 9.124 1.00 85.69 109 ALA A O 1
ATOM 755 N N . ALA A 1 110 ? 2.226 7.462 8.225 1.00 80.44 110 ALA A N 1
ATOM 756 C CA . ALA A 1 110 ? 1.596 6.561 9.186 1.00 80.44 110 ALA A CA 1
ATOM 757 C C . ALA A 1 110 ? 2.095 6.828 10.616 1.00 80.44 110 ALA A C 1
ATOM 759 O O . ALA A 1 110 ? 1.305 6.936 11.555 1.00 80.44 110 ALA A O 1
ATOM 760 N N . VAL A 1 111 ? 3.408 7.002 10.783 1.00 84.56 111 VAL A N 1
ATOM 761 C CA . VAL A 1 111 ? 4.022 7.305 12.083 1.00 84.56 111 VAL A CA 1
ATOM 762 C C . VAL A 1 111 ? 3.590 8.685 12.576 1.00 84.56 111 VAL A C 1
ATOM 764 O O . VAL A 1 111 ? 3.126 8.810 13.709 1.00 84.56 111 VAL A O 1
ATOM 767 N N . ALA A 1 112 ? 3.653 9.712 11.724 1.00 85.00 112 ALA A N 1
ATOM 768 C CA . ALA A 1 112 ? 3.254 11.072 12.086 1.00 85.00 112 ALA A CA 1
ATOM 769 C C . ALA A 1 112 ? 1.791 11.144 12.562 1.00 85.00 112 ALA A C 1
ATOM 771 O O . ALA A 1 112 ? 1.477 11.808 13.553 1.00 85.00 112 ALA A O 1
ATOM 772 N N . THR A 1 113 ? 0.889 10.424 11.890 1.00 84.88 113 THR A N 1
ATOM 773 C CA . THR A 1 113 ? -0.527 10.353 12.284 1.00 84.88 113 THR A CA 1
ATOM 774 C C . THR A 1 113 ? -0.746 9.553 13.567 1.00 84.88 113 THR A C 1
ATOM 776 O O . THR A 1 113 ? -1.579 9.941 14.387 1.00 84.88 113 THR A O 1
ATOM 779 N N . SER A 1 114 ? 0.040 8.498 13.794 1.00 76.00 114 SER A N 1
ATOM 780 C CA . SER A 1 114 ? -0.000 7.707 15.028 1.00 76.00 114 SER A CA 1
ATOM 781 C C . SER A 1 114 ? 0.409 8.538 16.249 1.00 76.00 114 SER A C 1
ATOM 783 O O . SER A 1 114 ? -0.314 8.557 17.246 1.00 76.00 114 SER A O 1
ATOM 785 N N . VAL A 1 115 ? 1.509 9.296 16.152 1.00 82.62 115 VAL A N 1
ATOM 786 C CA . VAL A 1 115 ? 2.004 10.155 17.243 1.00 82.62 115 VAL A CA 1
ATOM 787 C C . VAL A 1 115 ? 1.032 11.299 17.530 1.00 82.62 115 VAL A C 1
ATOM 789 O O . VAL A 1 115 ? 0.700 11.533 18.685 1.00 82.62 115 VAL A O 1
ATOM 792 N N . ARG A 1 116 ? 0.488 11.958 16.497 1.00 73.12 116 ARG A N 1
ATOM 793 C CA . ARG A 1 116 ? -0.444 13.091 16.659 1.00 73.12 116 ARG A CA 1
ATOM 794 C C . ARG A 1 116 ? -1.776 12.724 17.320 1.00 73.12 116 ARG A C 1
ATOM 796 O O . ARG A 1 116 ? -2.482 13.598 17.808 1.00 73.12 116 ARG A O 1
ATOM 803 N N . SER A 1 117 ? -2.148 11.450 17.283 1.00 60.31 117 SER A N 1
ATOM 804 C CA . SER A 1 117 ? -3.378 10.958 17.908 1.00 60.31 117 SER A CA 1
ATOM 805 C C . SER A 1 117 ? -3.232 10.617 19.399 1.00 60.31 117 SER A C 1
ATOM 807 O O . SER A 1 117 ? -4.227 10.196 19.998 1.00 60.31 117 SER A O 1
ATOM 809 N N . SER A 1 118 ? -2.016 10.753 19.957 1.00 51.81 118 SER A N 1
ATOM 810 C CA . SER A 1 118 ? -1.630 10.506 21.360 1.00 51.81 118 SER A CA 1
ATOM 811 C C . SER A 1 118 ? -1.883 11.705 22.250 1.00 51.81 118 SER A C 1
ATOM 813 O O . SER A 1 118 ? -2.411 11.446 23.350 1.00 51.81 118 SER A O 1
#

Radius of gyration: 14.96 Å; Cα contacts (8 Å, |Δi|>4): 169; chains: 1; bounding box: 34×31×38 Å

Secondary structure (DSSP, 8-state):
--HHHHHHHHHHHHHHHHHHHHHHHHHHTTT-TTTHHHHHHHHHHHHHHHHHHHHHHTSTTS-HHHHHHHHHHHHHHHHHHHHHHIIIIIS---HHHHHHHHHHHHHHHHHHHHHHT-

Foldseek 3Di:
DDPLLVLLLQLLLQLQLLLQLVVQLVVCVVPDVPSSVVSNVRSNVRSVVRSVQLNVLCDPPHDLVSVLQSVLSSQLSVQLVVQLCCCCPVVVDDNVVSNVRSNVRSNVRSVVSSVVSD

Sequence (118 aa):
MRLRNVALVVASGLAAFLAVGVAVTELLRPSIEFSLFVGLPAGVVAGVLVSAGVYLGLGDETSTGRRRVALAAGAFGGVFLAVLLVAAGLFGLGTLTALAFATLSGVAAAVATSVRSS

Solvent-accessible surface area (backbone atoms only — not comparable to full-atom values): 5573 Å² total; per-residue (Å²): 133,58,69,69,57,54,51,27,22,53,28,20,9,52,32,36,18,52,53,44,14,49,51,44,18,62,68,32,46,90,80,32,97,65,19,55,75,54,6,50,58,52,3,49,55,42,12,51,54,43,20,50,52,25,51,60,19,64,40,94,90,48,57,70,67,46,33,42,53,20,51,15,45,14,40,17,11,46,44,19,45,53,41,28,50,44,32,37,67,74,64,64,38,56,70,68,60,14,47,50,53,9,50,54,53,6,51,52,44,18,51,55,50,43,60,74,73,108

Organism: NCBI:txid767519

InterPro domains:
  IPR058460 Domain of unk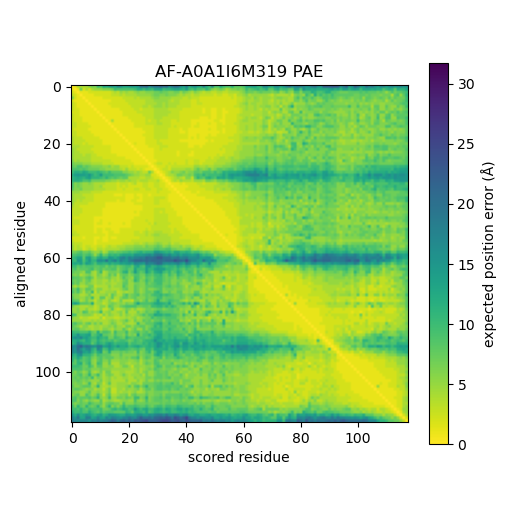nown function DUF8147 [PF26472] (3-116)